Protein AF-A0A958APC3-F1 (afdb_monomer_lite)

pLDDT: mean 90.59, std 6.08, range [56.56, 97.0]

Foldseek 3Di:
DVVVVVVVVVVVVVVVVVVVVVVVVVVVLVVCCVVPVLVSLVVLVVVLVVLVCQLVVLVVLLVVLVVDPDPVSVVCNVVSVVSVVCLVVSVVSCVVNLVCCVSHPVCQDPVNLVPDDPVVSVCPDSVNVVVVVVVVSVD

Structure (mmCIF, N/CA/C/O backbone):
data_AF-A0A958APC3-F1
#
_entry.id   AF-A0A958APC3-F1
#
loop_
_atom_site.group_PDB
_atom_site.id
_atom_site.type_symbol
_atom_site.label_atom_id
_atom_site.label_alt_id
_atom_site.label_comp_id
_atom_site.label_asym_id
_atom_site.label_entity_id
_atom_site.label_seq_id
_atom_site.pdbx_PDB_ins_code
_atom_site.Cartn_x
_atom_site.Cartn_y
_atom_site.Cartn_z
_atom_site.occupancy
_atom_site.B_iso_or_equiv
_atom_site.auth_seq_id
_atom_site.auth_comp_id
_atom_site.auth_asym_id
_atom_site.auth_atom_id
_atom_site.pdbx_PDB_model_num
ATOM 1 N N . MET A 1 1 ? -33.652 -1.898 16.432 1.00 56.56 1 MET A N 1
ATOM 2 C CA . MET A 1 1 ? -33.350 -2.424 15.079 1.00 56.56 1 MET A CA 1
ATOM 3 C C . MET A 1 1 ? -33.295 -1.326 14.011 1.00 56.56 1 MET A C 1
ATOM 5 O O . MET A 1 1 ? -32.320 -1.305 13.279 1.00 56.56 1 MET A O 1
ATOM 9 N N . HIS A 1 2 ? -34.204 -0.342 14.004 1.00 61.84 2 HIS A N 1
ATOM 10 C CA . HIS A 1 2 ? -34.238 0.770 13.025 1.00 61.84 2 HIS A CA 1
ATOM 11 C C . HIS A 1 2 ? -32.947 1.622 12.884 1.00 61.84 2 HIS A C 1
ATOM 13 O O . HIS A 1 2 ? -32.686 2.195 11.830 1.00 61.84 2 HIS A O 1
ATOM 19 N N . GLN A 1 3 ? -32.128 1.716 13.942 1.00 63.88 3 GLN A N 1
ATOM 20 C CA . GLN A 1 3 ? -30.872 2.489 13.961 1.00 63.88 3 GLN A CA 1
ATOM 21 C C . GLN A 1 3 ? -29.732 1.844 13.141 1.00 63.88 3 GLN A C 1
ATOM 23 O O . GLN A 1 3 ? -28.777 2.514 12.773 1.00 63.88 3 GLN A O 1
ATOM 28 N N . VAL A 1 4 ? -29.792 0.540 12.860 1.00 72.38 4 VAL A N 1
ATOM 29 C CA . VAL A 1 4 ? -28.712 -0.161 12.134 1.00 72.38 4 VAL A CA 1
ATOM 30 C C . VAL A 1 4 ? -28.921 -0.080 10.617 1.00 72.38 4 VAL A C 1
ATOM 32 O O . VAL A 1 4 ? -27.956 -0.003 9.856 1.00 72.38 4 VAL A O 1
ATOM 35 N N . GLU A 1 5 ? -30.178 -0.021 10.171 1.00 74.38 5 GLU A N 1
ATOM 36 C CA . GLU A 1 5 ? -30.534 0.029 8.749 1.00 74.38 5 GLU A CA 1
ATOM 37 C C . GLU A 1 5 ? -30.029 1.297 8.058 1.00 74.38 5 GLU A C 1
ATOM 39 O O . GLU A 1 5 ? -29.436 1.206 6.982 1.00 74.38 5 GLU A O 1
ATOM 44 N N . TRP A 1 6 ? -30.175 2.472 8.682 1.00 76.19 6 TRP A N 1
ATOM 45 C CA . TRP A 1 6 ? -29.741 3.725 8.057 1.00 76.19 6 TRP A CA 1
ATOM 46 C C . TRP A 1 6 ? -28.216 3.796 7.884 1.00 76.19 6 TRP A C 1
ATOM 48 O O . TRP A 1 6 ? -27.746 4.275 6.851 1.00 76.19 6 TRP A O 1
ATOM 58 N N . ILE A 1 7 ? -27.447 3.246 8.835 1.00 83.44 7 ILE A N 1
ATOM 59 C CA . ILE A 1 7 ? -25.981 3.158 8.746 1.00 83.44 7 ILE A CA 1
ATOM 60 C C . ILE A 1 7 ? -25.585 2.239 7.587 1.00 83.44 7 ILE A C 1
ATOM 62 O O . ILE A 1 7 ? -24.754 2.609 6.761 1.00 83.44 7 ILE A O 1
ATOM 66 N N . SER A 1 8 ? -26.207 1.061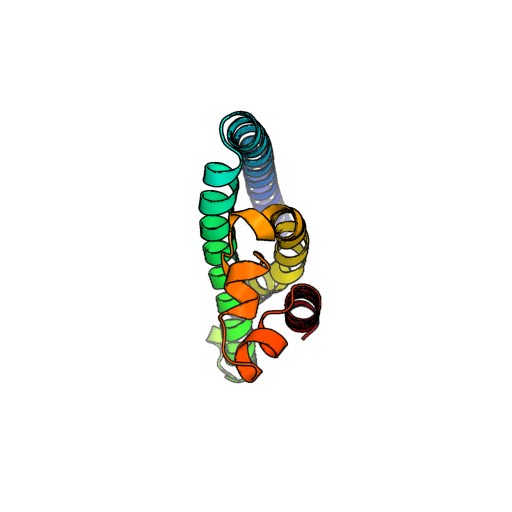 7.479 1.00 84.94 8 SER A N 1
ATOM 67 C CA . SER A 1 8 ? -25.908 0.114 6.396 1.00 84.94 8 SER A CA 1
ATOM 68 C C . SER A 1 8 ? -26.218 0.693 5.009 1.00 84.94 8 SER A C 1
ATOM 70 O O . SER A 1 8 ? -25.417 0.554 4.086 1.00 84.94 8 SER A O 1
ATOM 72 N N . ALA A 1 9 ? -27.322 1.433 4.874 1.00 86.44 9 ALA A N 1
ATOM 73 C CA . ALA A 1 9 ? -27.689 2.094 3.627 1.00 86.44 9 ALA A CA 1
ATOM 74 C C . ALA A 1 9 ? -26.686 3.192 3.233 1.00 86.44 9 ALA A C 1
ATOM 76 O O . ALA A 1 9 ? -26.342 3.320 2.057 1.00 86.44 9 ALA A O 1
ATOM 77 N N . GLN A 1 10 ? -26.188 3.971 4.199 1.00 88.69 10 GLN A N 1
ATOM 78 C CA . GLN A 1 10 ? -25.147 4.974 3.955 1.00 88.69 10 GLN A CA 1
ATOM 79 C C . GLN A 1 10 ? -23.816 4.328 3.556 1.00 88.69 10 GLN A C 1
ATOM 81 O O . GLN A 1 10 ? -23.211 4.750 2.570 1.00 88.69 10 GLN A O 1
ATOM 86 N N . LEU A 1 11 ? -23.389 3.278 4.263 1.00 88.25 11 LEU A N 1
ATOM 87 C CA . LEU A 1 11 ? -22.164 2.542 3.939 1.00 88.25 11 LEU A CA 1
ATOM 88 C C . LEU A 1 11 ? -22.230 1.928 2.537 1.00 88.25 11 LEU A C 1
ATOM 90 O O . LEU A 1 11 ? -21.278 2.071 1.777 1.00 88.25 11 LEU A O 1
ATOM 94 N N . ASN A 1 12 ? -23.370 1.350 2.151 1.00 91.69 12 ASN A N 1
ATOM 95 C CA . ASN A 1 12 ? -23.566 0.810 0.804 1.00 91.69 12 ASN A CA 1
ATOM 96 C C . ASN A 1 12 ? -23.440 1.889 -0.280 1.00 91.69 12 ASN A C 1
ATOM 98 O O . ASN A 1 12 ? -22.853 1.643 -1.331 1.00 91.69 12 ASN A O 1
ATOM 102 N N . ARG A 1 13 ? -23.945 3.104 -0.031 1.00 91.44 13 ARG A N 1
ATOM 103 C CA . ARG A 1 13 ? -23.788 4.233 -0.966 1.00 91.44 13 ARG A CA 1
ATOM 104 C C . ARG A 1 13 ? -22.330 4.661 -1.102 1.00 91.44 13 ARG A C 1
ATOM 106 O O . ARG A 1 13 ? -21.871 4.874 -2.220 1.00 91.44 13 ARG A O 1
ATOM 113 N N . ILE A 1 14 ? -21.605 4.756 0.013 1.00 92.12 14 ILE A N 1
ATOM 114 C CA . ILE A 1 14 ? -20.174 5.091 0.009 1.00 92.12 14 ILE A CA 1
ATOM 115 C C . ILE A 1 14 ? -19.379 3.997 -0.712 1.00 92.12 14 ILE A C 1
ATOM 117 O O . ILE A 1 14 ? -18.533 4.311 -1.545 1.00 92.12 14 ILE A O 1
ATOM 121 N N . GLN A 1 15 ? -19.688 2.724 -0.455 1.00 91.56 15 GLN A N 1
ATOM 122 C CA . GLN A 1 15 ? -19.061 1.585 -1.121 1.00 91.56 15 GLN A CA 1
ATOM 123 C C . GLN A 1 15 ? -19.309 1.608 -2.632 1.00 91.56 15 GLN A C 1
ATOM 125 O O . GLN A 1 15 ? -18.367 1.439 -3.400 1.00 91.56 15 GLN A O 1
ATOM 130 N N . LEU A 1 16 ? -20.544 1.856 -3.075 1.00 91.88 16 LEU A N 1
ATOM 131 C CA . LEU A 1 16 ? -20.864 1.992 -4.499 1.00 91.88 16 LEU A CA 1
ATOM 132 C C . LEU A 1 16 ? -20.104 3.158 -5.137 1.00 91.88 16 LEU A C 1
ATOM 134 O O . LEU A 1 16 ? -19.513 2.987 -6.199 1.00 91.88 16 LEU A O 1
ATOM 138 N N . GLY A 1 17 ? -20.058 4.316 -4.473 1.00 93.19 17 GLY A N 1
ATOM 139 C CA . GLY A 1 17 ? -19.261 5.454 -4.931 1.00 93.19 17 GLY A CA 1
ATOM 140 C C . GLY A 1 17 ? -17.776 5.105 -5.061 1.00 93.19 17 GLY A C 1
ATOM 141 O O . GLY A 1 17 ? -17.166 5.390 -6.088 1.00 93.19 17 GLY A O 1
ATOM 142 N N . ALA A 1 18 ? -17.210 4.417 -4.068 1.00 90.38 18 ALA A N 1
ATOM 143 C CA . ALA A 1 18 ? -15.826 3.954 -4.096 1.00 90.38 18 ALA A CA 1
ATOM 144 C C . ALA A 1 18 ? -15.568 2.947 -5.230 1.00 90.38 18 ALA A C 1
ATOM 146 O O . ALA A 1 18 ? -14.536 3.035 -5.890 1.00 90.38 18 ALA A O 1
ATOM 147 N N . LEU A 1 19 ? -16.507 2.035 -5.505 1.00 92.00 19 LEU A N 1
ATOM 148 C CA . LEU A 1 19 ? -16.414 1.094 -6.628 1.00 92.00 19 LEU A CA 1
ATOM 149 C C . LEU A 1 19 ? -16.455 1.809 -7.982 1.00 92.00 19 LEU A C 1
ATOM 151 O O . LEU A 1 19 ? -15.698 1.446 -8.879 1.00 92.00 19 LEU A O 1
ATOM 155 N N . VAL A 1 20 ? -17.287 2.843 -8.129 1.00 93.81 20 VAL A N 1
ATOM 156 C CA . VAL A 1 20 ? -17.316 3.671 -9.344 1.00 93.81 20 VAL A CA 1
ATOM 157 C C . VAL A 1 20 ? -15.985 4.398 -9.525 1.00 93.81 20 VAL A C 1
ATOM 159 O O . VAL A 1 20 ? -15.410 4.350 -10.609 1.00 93.81 20 VAL A O 1
ATOM 162 N N . VAL A 1 21 ? -15.452 5.014 -8.466 1.00 93.12 21 VAL A N 1
ATOM 163 C CA . VAL A 1 21 ? -14.135 5.672 -8.509 1.00 93.12 21 VAL A CA 1
ATOM 164 C C . VAL A 1 21 ? -13.031 4.666 -8.842 1.00 93.12 21 VAL A C 1
ATOM 166 O O . VAL A 1 21 ? -12.164 4.972 -9.657 1.00 93.12 21 VAL A O 1
ATOM 169 N N . ALA A 1 22 ? -13.081 3.455 -8.284 1.00 89.81 22 ALA A N 1
ATOM 170 C CA . ALA A 1 22 ? -12.139 2.387 -8.606 1.00 89.81 22 ALA A CA 1
ATOM 171 C C . ALA A 1 22 ? -12.238 1.968 -10.081 1.00 89.81 22 ALA A C 1
ATOM 173 O O . ALA A 1 22 ? -11.213 1.849 -10.746 1.00 89.81 22 ALA A O 1
ATOM 174 N N . ALA A 1 23 ? -13.450 1.807 -10.620 1.00 92.50 23 ALA A N 1
ATOM 175 C CA . ALA A 1 23 ? -13.664 1.476 -12.028 1.00 92.50 23 ALA A CA 1
ATOM 176 C C . ALA A 1 23 ? -13.120 2.570 -12.958 1.00 92.50 23 ALA A C 1
ATOM 178 O O . ALA A 1 23 ? -12.390 2.271 -13.903 1.00 92.50 23 ALA A O 1
ATOM 179 N N . VAL A 1 24 ? -13.402 3.841 -12.657 1.00 94.38 24 VAL A N 1
ATOM 180 C CA . VAL A 1 24 ? -12.841 4.984 -13.393 1.00 94.38 24 VAL A CA 1
ATOM 181 C C . VAL A 1 24 ? -11.315 4.995 -13.291 1.00 94.38 24 VAL A C 1
ATOM 183 O O . VAL A 1 24 ? -10.638 5.172 -14.301 1.00 94.38 24 VAL A O 1
ATOM 186 N N . GLY A 1 25 ? -10.762 4.741 -12.104 1.00 90.06 25 GLY A N 1
ATOM 187 C CA . GLY A 1 25 ? -9.320 4.633 -11.883 1.00 90.06 25 GLY A CA 1
ATOM 188 C C . GLY A 1 25 ? -8.668 3.524 -12.711 1.00 90.06 25 GLY A C 1
ATOM 189 O O . GLY A 1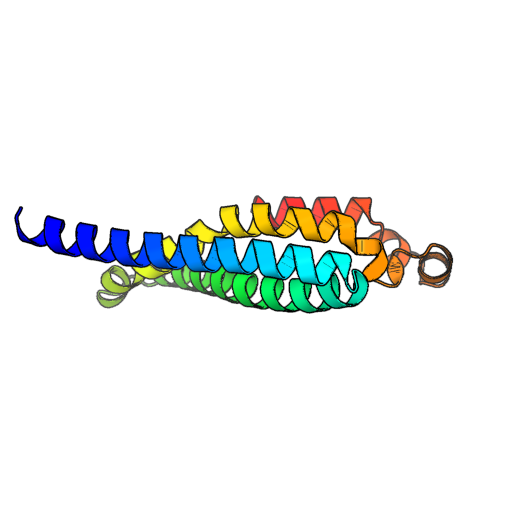 25 ? -7.610 3.751 -13.291 1.00 90.06 25 GLY A O 1
ATOM 190 N N . ILE A 1 26 ? -9.312 2.358 -12.836 1.00 91.38 26 ILE A N 1
ATOM 191 C CA . ILE A 1 26 ? -8.843 1.257 -13.692 1.00 91.38 26 ILE A CA 1
ATOM 192 C C . ILE A 1 26 ? -8.846 1.685 -15.161 1.00 91.38 26 ILE A C 1
ATOM 194 O O . ILE A 1 26 ? -7.846 1.490 -15.846 1.00 91.38 26 ILE A O 1
ATOM 198 N N . VAL A 1 27 ? -9.929 2.305 -15.643 1.00 93.19 27 VAL A N 1
ATOM 199 C CA . VAL A 1 27 ? -10.023 2.777 -17.035 1.00 93.19 27 VAL A CA 1
ATOM 200 C C . VAL A 1 27 ? -8.936 3.810 -17.334 1.00 93.19 27 VAL A C 1
ATOM 202 O O . VAL A 1 27 ? -8.206 3.663 -18.313 1.00 93.19 27 VAL A O 1
ATOM 205 N N . LEU A 1 28 ? -8.772 4.815 -16.471 1.00 91.56 28 LEU A N 1
ATOM 206 C CA . LEU A 1 28 ? -7.718 5.823 -16.613 1.00 91.56 28 LEU A CA 1
ATOM 207 C C . LEU A 1 28 ? -6.318 5.205 -16.522 1.00 91.56 28 LEU A C 1
ATOM 209 O O . LEU A 1 28 ? -5.422 5.615 -17.256 1.00 91.56 28 LEU A O 1
ATOM 213 N N . GLY A 1 29 ? -6.136 4.197 -15.668 1.00 88.94 29 GLY A N 1
ATOM 214 C CA . GLY A 1 2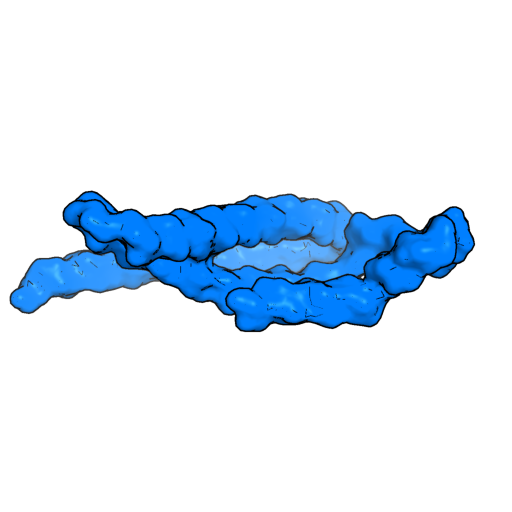9 ? -4.894 3.438 -15.562 1.00 88.94 29 GLY A CA 1
ATOM 215 C C . GLY A 1 29 ? -4.551 2.698 -16.853 1.00 88.94 29 GLY A C 1
ATOM 216 O O . GLY A 1 29 ? -3.425 2.805 -17.329 1.00 88.94 29 GLY A O 1
ATOM 217 N N . ILE A 1 30 ? -5.524 2.018 -17.467 1.00 90.88 30 ILE A N 1
ATOM 218 C CA . ILE A 1 30 ? -5.349 1.333 -18.758 1.00 90.88 30 ILE A CA 1
ATOM 219 C C . ILE A 1 30 ? -4.990 2.343 -19.852 1.00 90.88 30 ILE A C 1
ATOM 221 O O . ILE A 1 30 ? -4.041 2.120 -20.599 1.00 90.88 30 ILE A O 1
ATOM 225 N N . VAL A 1 31 ? -5.696 3.477 -19.920 1.00 92.31 31 VAL A N 1
ATOM 226 C CA . VAL A 1 31 ? -5.380 4.550 -20.876 1.00 92.31 31 VAL A CA 1
ATOM 227 C C . VAL A 1 31 ? -3.952 5.061 -20.661 1.00 92.31 31 VAL A C 1
ATOM 229 O O . VAL A 1 31 ? -3.188 5.162 -21.617 1.00 92.31 31 VAL A O 1
ATOM 232 N N . GLY A 1 32 ? -3.558 5.319 -19.412 1.00 88.38 32 GLY A N 1
ATOM 233 C CA . GLY A 1 32 ? -2.200 5.740 -19.067 1.00 88.38 32 GLY A CA 1
ATOM 234 C C . GLY A 1 32 ? -1.137 4.716 -19.473 1.00 88.38 32 GLY A C 1
ATOM 235 O O . GLY A 1 32 ? -0.117 5.097 -20.043 1.00 88.38 32 GLY A O 1
ATOM 236 N N . ALA A 1 33 ? -1.395 3.427 -19.247 1.00 88.81 33 ALA A N 1
ATOM 237 C CA . ALA A 1 33 ? -0.491 2.340 -19.614 1.00 88.81 33 ALA A CA 1
ATOM 238 C C . ALA A 1 33 ? -0.295 2.222 -21.136 1.00 88.81 33 ALA A C 1
ATOM 240 O O . ALA A 1 33 ? 0.823 1.974 -21.584 1.00 88.81 33 ALA A O 1
ATOM 241 N N . VAL A 1 34 ? -1.354 2.439 -21.926 1.00 91.81 34 VAL A N 1
ATOM 242 C CA . VAL A 1 34 ? -1.293 2.425 -23.400 1.00 91.81 34 VAL A CA 1
ATOM 243 C C . VAL A 1 34 ? -0.550 3.647 -23.948 1.00 91.81 34 VAL A C 1
ATOM 245 O O . VAL A 1 34 ? 0.171 3.526 -24.934 1.00 91.81 34 VAL A O 1
ATOM 248 N N . LEU A 1 35 ? -0.700 4.817 -23.319 1.00 93.31 35 LEU A N 1
ATOM 249 C CA . LEU A 1 35 ? -0.029 6.047 -23.752 1.00 93.31 35 LEU A CA 1
ATOM 250 C C . LEU A 1 35 ? 1.463 6.052 -23.400 1.00 93.31 35 LEU A C 1
ATOM 252 O O . LEU A 1 35 ? 2.297 6.388 -24.239 1.00 93.31 35 LEU A O 1
ATOM 256 N N . ASN A 1 36 ? 1.804 5.722 -22.153 1.00 92.06 36 ASN A N 1
ATOM 257 C CA . ASN A 1 36 ? 3.184 5.638 -21.694 1.00 92.06 36 ASN A CA 1
ATOM 258 C C . ASN A 1 36 ? 3.288 4.726 -20.465 1.00 92.06 36 ASN A C 1
ATOM 260 O O . ASN A 1 36 ? 3.002 5.122 -19.330 1.00 92.06 36 ASN A O 1
ATOM 264 N N . ILE A 1 37 ? 3.753 3.502 -20.704 1.00 91.31 37 ILE A N 1
ATOM 265 C CA . ILE A 1 37 ? 3.839 2.461 -19.680 1.00 91.31 37 ILE A CA 1
ATOM 266 C C . ILE A 1 37 ? 4.778 2.831 -18.520 1.00 91.31 37 ILE A C 1
ATOM 268 O O . ILE A 1 37 ? 4.496 2.519 -17.364 1.00 91.31 37 ILE A O 1
ATOM 272 N N . GLU A 1 38 ? 5.868 3.548 -18.796 1.00 90.19 38 GLU A N 1
ATOM 273 C CA . GLU A 1 38 ? 6.849 3.936 -17.781 1.00 90.19 38 GLU A CA 1
ATOM 274 C C . GLU A 1 38 ? 6.293 5.020 -16.847 1.00 90.19 38 GLU A C 1
ATOM 276 O O . GLU A 1 38 ? 6.385 4.906 -15.621 1.00 90.19 38 GLU A O 1
ATOM 281 N N . HIS A 1 39 ? 5.643 6.043 -17.408 1.00 90.75 39 HIS A N 1
ATOM 282 C CA . HIS A 1 39 ? 4.946 7.063 -16.624 1.00 90.75 39 HIS A CA 1
ATOM 283 C C . HIS A 1 39 ? 3.805 6.469 -15.797 1.00 90.75 39 HIS A C 1
ATOM 285 O O . HIS A 1 39 ? 3.634 6.861 -14.638 1.00 90.75 39 HIS A O 1
ATOM 291 N N . PHE A 1 40 ? 3.065 5.507 -16.356 1.00 93.81 40 PHE A N 1
ATOM 292 C CA . PHE A 1 40 ? 2.023 4.785 -15.632 1.00 93.81 40 PHE A CA 1
ATOM 293 C C . PHE A 1 40 ? 2.588 4.094 -14.388 1.00 93.81 40 PHE A C 1
ATOM 295 O O . PHE A 1 40 ? 2.107 4.361 -13.288 1.00 93.81 40 PHE A O 1
ATOM 302 N N . PHE A 1 41 ? 3.632 3.269 -14.524 1.00 94.25 41 PHE A N 1
ATOM 303 C CA . PHE A 1 41 ? 4.187 2.541 -13.380 1.00 94.25 41 PHE A CA 1
ATOM 304 C C . PHE A 1 41 ? 4.761 3.473 -12.310 1.00 94.25 41 PHE A C 1
ATOM 306 O O . PHE A 1 41 ? 4.530 3.243 -11.122 1.00 94.25 41 PHE A O 1
ATOM 313 N N . ARG A 1 42 ? 5.449 4.554 -12.702 1.00 93.44 42 ARG A N 1
ATOM 314 C CA . ARG A 1 42 ? 5.975 5.553 -11.753 1.00 93.44 42 ARG A CA 1
ATOM 315 C C . ARG A 1 42 ? 4.855 6.205 -10.935 1.00 93.44 42 ARG A C 1
ATOM 317 O O . ARG A 1 42 ? 4.964 6.290 -9.714 1.00 93.44 42 ARG A O 1
ATOM 324 N N . GLY A 1 43 ? 3.767 6.625 -11.585 1.00 93.31 43 GLY A N 1
ATOM 325 C CA . GLY A 1 43 ? 2.596 7.182 -10.899 1.00 93.31 43 GLY A CA 1
ATOM 326 C C . GLY A 1 43 ? 1.861 6.144 -10.045 1.00 93.31 43 GLY A C 1
ATOM 327 O O . GLY A 1 43 ? 1.467 6.433 -8.913 1.00 93.31 43 GLY A O 1
ATOM 328 N N . TYR A 1 44 ? 1.738 4.917 -10.554 1.00 94.38 44 TYR A N 1
ATOM 329 C CA . TYR A 1 44 ? 1.115 3.798 -9.852 1.00 94.38 44 TYR A CA 1
ATOM 330 C C . TYR A 1 44 ? 1.852 3.458 -8.555 1.00 94.38 44 TYR A C 1
ATOM 332 O O . TYR A 1 44 ? 1.212 3.295 -7.520 1.00 94.38 44 TYR A O 1
ATOM 340 N N . LEU A 1 45 ? 3.189 3.418 -8.581 1.00 94.88 45 LEU A N 1
ATOM 341 C CA . LEU A 1 45 ? 4.006 3.162 -7.395 1.00 94.88 45 LEU A CA 1
ATOM 342 C C . LEU A 1 45 ? 3.765 4.216 -6.304 1.00 94.88 45 LEU A C 1
ATOM 344 O O . LEU A 1 45 ? 3.633 3.858 -5.137 1.00 94.88 45 LEU A O 1
ATOM 348 N N . ILE A 1 46 ? 3.661 5.498 -6.668 1.00 95.75 46 ILE A N 1
ATOM 349 C CA . ILE A 1 46 ? 3.370 6.575 -5.706 1.00 95.75 46 ILE A CA 1
ATOM 350 C C . ILE A 1 46 ? 1.993 6.362 -5.064 1.00 95.75 46 ILE A C 1
ATOM 352 O O . ILE A 1 46 ? 1.870 6.410 -3.839 1.00 95.75 46 ILE A O 1
ATOM 356 N N . GLY A 1 47 ? 0.969 6.087 -5.877 1.00 95.19 47 GLY A N 1
ATOM 357 C CA . GLY A 1 47 ? -0.379 5.802 -5.381 1.00 95.19 47 GLY A CA 1
ATOM 358 C C . GLY A 1 47 ? -0.417 4.570 -4.475 1.00 95.19 47 GLY A C 1
ATOM 359 O O . GLY A 1 47 ? -1.009 4.611 -3.397 1.00 95.19 47 GLY A O 1
ATOM 360 N N . PHE A 1 48 ? 0.267 3.498 -4.875 1.00 95.75 48 PHE A N 1
ATOM 361 C CA . PHE A 1 48 ? 0.403 2.280 -4.085 1.00 95.75 48 PHE A CA 1
ATOM 362 C C . PHE A 1 48 ? 1.063 2.558 -2.729 1.00 95.75 48 PHE A C 1
ATOM 364 O O . PHE A 1 48 ? 0.505 2.191 -1.699 1.00 95.75 48 PHE A O 1
ATOM 371 N N . LEU A 1 49 ? 2.204 3.255 -2.701 1.00 96.44 49 LEU A N 1
ATOM 372 C CA . LEU A 1 49 ? 2.912 3.579 -1.458 1.00 96.44 49 LEU A CA 1
ATOM 373 C C . LEU A 1 49 ? 2.071 4.452 -0.521 1.00 96.44 49 LEU A C 1
ATOM 375 O O . LEU A 1 49 ? 2.081 4.226 0.689 1.00 96.44 49 LEU A O 1
ATOM 379 N N . TYR A 1 50 ? 1.315 5.407 -1.067 1.00 97.00 50 TYR A N 1
ATOM 380 C CA . TYR A 1 50 ? 0.399 6.236 -0.286 1.00 97.00 50 TYR A CA 1
ATOM 381 C C . TYR A 1 50 ? -0.651 5.381 0.438 1.00 97.00 50 TYR A C 1
ATOM 383 O O . TYR A 1 50 ? -0.770 5.440 1.664 1.00 97.00 50 TYR A O 1
ATOM 391 N N . TRP A 1 51 ? -1.375 4.535 -0.297 1.00 96.06 51 TRP A N 1
ATOM 392 C CA . TRP A 1 51 ? -2.434 3.706 0.285 1.00 96.06 51 TRP A CA 1
ATOM 393 C C . TRP A 1 51 ? -1.901 2.564 1.157 1.00 96.06 51 TRP A C 1
ATOM 395 O O . TRP A 1 51 ? -2.529 2.209 2.160 1.00 96.06 51 TRP A O 1
ATOM 405 N N . MET A 1 52 ? -0.721 2.031 0.836 1.00 96.25 52 MET A N 1
ATOM 406 C CA . MET A 1 52 ? -0.016 1.076 1.689 1.00 96.25 52 MET A CA 1
ATOM 407 C C . MET A 1 52 ? 0.368 1.722 3.025 1.00 96.25 52 MET A C 1
ATOM 409 O O . MET A 1 52 ? 0.145 1.126 4.077 1.00 96.25 52 MET A O 1
ATOM 413 N N . GLY A 1 53 ? 0.869 2.961 3.008 1.00 96.44 53 GLY A N 1
ATOM 414 C CA . GLY A 1 53 ? 1.186 3.724 4.216 1.00 96.44 53 GLY A CA 1
ATOM 415 C C . GLY A 1 53 ? -0.035 3.950 5.110 1.00 96.44 53 GLY A C 1
ATOM 416 O O . GLY A 1 53 ? 0.047 3.741 6.318 1.00 96.44 53 GLY A O 1
ATOM 417 N N . VAL A 1 54 ? -1.188 4.294 4.524 1.00 96.50 54 VAL A N 1
ATOM 418 C CA . VAL A 1 54 ? -2.460 4.412 5.264 1.00 96.50 54 VAL A CA 1
ATOM 419 C C . VAL A 1 54 ? -2.857 3.071 5.887 1.00 96.50 54 VAL A C 1
ATOM 421 O O . VAL A 1 54 ? -3.173 3.014 7.074 1.00 96.50 54 VAL A O 1
ATOM 424 N N . THR A 1 55 ? -2.791 1.987 5.112 1.00 96.12 55 THR A N 1
ATOM 425 C CA . THR A 1 55 ? -3.149 0.633 5.563 1.00 96.12 55 THR A CA 1
ATOM 426 C C . THR A 1 55 ? -2.274 0.180 6.738 1.00 96.12 55 THR A C 1
ATOM 428 O O . THR A 1 55 ? -2.790 -0.233 7.779 1.00 96.12 55 THR A O 1
ATOM 431 N N . LEU A 1 56 ? -0.950 0.311 6.607 1.00 96.25 56 LEU A N 1
ATOM 432 C CA . LEU A 1 56 ? 0.007 -0.028 7.663 1.00 96.25 56 LEU A CA 1
ATOM 433 C C . LEU A 1 56 ? -0.123 0.896 8.878 1.00 96.25 56 LEU A C 1
ATOM 435 O O . LEU A 1 56 ? -0.013 0.432 10.011 1.00 96.25 56 LEU A O 1
ATOM 439 N N . GLY A 1 57 ? -0.415 2.181 8.665 1.00 95.94 57 GLY A N 1
ATOM 440 C CA . GLY A 1 57 ? -0.707 3.129 9.738 1.00 95.94 57 GLY A CA 1
ATOM 441 C C . GLY A 1 57 ? -1.931 2.708 10.552 1.00 95.94 57 GLY A C 1
ATOM 442 O O . GLY A 1 57 ? -1.874 2.682 11.781 1.00 95.94 57 GLY A O 1
ATOM 443 N N . CYS A 1 58 ? -3.017 2.301 9.887 1.00 96.12 58 CYS A N 1
ATOM 444 C CA . CYS A 1 58 ? -4.193 1.746 10.557 1.00 96.12 58 CYS A CA 1
ATOM 445 C C . CYS A 1 58 ? -3.874 0.450 11.308 1.00 96.12 58 CYS A C 1
ATOM 447 O O . CYS A 1 58 ? -4.335 0.292 12.435 1.00 96.12 58 CYS A O 1
ATOM 449 N N . LEU A 1 59 ? -3.076 -0.451 10.729 1.00 95.12 59 LEU A N 1
ATOM 450 C CA . LEU A 1 59 ? -2.658 -1.689 11.390 1.00 95.12 59 LEU A CA 1
ATOM 451 C C . LEU A 1 59 ? -1.826 -1.413 12.653 1.00 95.12 59 LEU A C 1
ATOM 453 O O . LEU A 1 59 ? -2.141 -1.940 13.718 1.00 95.12 59 LEU A O 1
ATOM 457 N N . GLY A 1 60 ? -0.817 -0.544 12.566 1.00 94.50 60 GLY A N 1
ATOM 458 C CA . GLY A 1 60 ? 0.020 -0.172 13.708 1.00 94.50 60 GLY A CA 1
ATOM 459 C C . GLY A 1 60 ? -0.781 0.513 14.816 1.00 94.50 60 GLY A C 1
ATOM 460 O O . GLY A 1 60 ? -0.671 0.141 15.985 1.00 94.50 60 GLY A O 1
ATOM 461 N N . LEU A 1 61 ? -1.656 1.458 14.454 1.00 94.31 61 LEU A N 1
ATOM 462 C CA . LEU A 1 61 ? -2.560 2.091 15.416 1.00 94.31 61 LEU A CA 1
ATOM 463 C C . LEU A 1 61 ? -3.524 1.077 16.027 1.00 94.31 61 LEU A C 1
ATOM 465 O O . LEU A 1 61 ? -3.732 1.107 17.235 1.00 94.31 61 LEU A O 1
ATOM 469 N N . PHE A 1 62 ? -4.066 0.144 15.242 1.00 94.50 62 PHE A N 1
ATOM 470 C CA . PHE A 1 62 ? -4.908 -0.925 15.767 1.00 94.50 62 PHE A CA 1
ATOM 471 C C . PHE A 1 62 ? -4.159 -1.755 16.817 1.00 94.50 62 PHE A C 1
ATOM 473 O O . PHE A 1 62 ? -4.690 -1.958 17.907 1.00 94.50 62 PHE A O 1
ATOM 480 N N . MET A 1 63 ? -2.915 -2.168 16.558 1.00 93.19 63 MET A N 1
ATOM 481 C CA . MET A 1 63 ? -2.102 -2.908 17.536 1.00 93.19 63 MET A CA 1
ATOM 482 C C . MET A 1 63 ? -1.886 -2.114 18.834 1.00 93.19 63 MET A C 1
ATOM 484 O O . MET A 1 63 ? -2.120 -2.640 19.922 1.00 93.19 63 MET A O 1
ATOM 488 N N . VAL A 1 64 ? -1.526 -0.830 18.734 1.00 93.75 64 VAL A N 1
ATOM 489 C CA . VAL A 1 64 ? -1.356 0.057 19.902 1.00 93.75 64 VAL A CA 1
ATOM 490 C C . VAL A 1 64 ? -2.660 0.194 20.690 1.00 93.75 64 VAL A C 1
ATOM 492 O O . VAL A 1 64 ? -2.658 0.112 21.917 1.00 93.75 64 VAL A O 1
ATOM 495 N N . MET A 1 65 ? -3.788 0.349 20.000 1.00 91.88 65 MET A N 1
ATOM 496 C CA . MET A 1 65 ? -5.103 0.463 20.629 1.00 91.88 65 MET A CA 1
ATOM 497 C C . MET A 1 65 ? -5.529 -0.821 21.350 1.00 91.88 65 MET A C 1
ATOM 499 O O . MET A 1 65 ? -6.263 -0.740 22.331 1.00 91.88 65 MET A O 1
ATOM 503 N N . ASN A 1 66 ? -5.077 -1.999 20.915 1.00 89.00 66 ASN A N 1
ATOM 504 C CA . ASN A 1 66 ? -5.319 -3.248 21.649 1.00 89.00 66 ASN A CA 1
ATOM 505 C C . ASN A 1 66 ? -4.426 -3.378 22.892 1.00 89.00 66 ASN A C 1
ATOM 507 O O . ASN A 1 66 ? -4.804 -4.054 23.845 1.00 89.00 66 ASN A O 1
ATOM 511 N N . LEU A 1 67 ? -3.261 -2.727 22.897 1.00 92.81 67 LEU A N 1
ATOM 512 C CA . LEU A 1 67 ? -2.350 -2.729 24.039 1.00 92.81 67 LEU A CA 1
ATOM 513 C C . LEU A 1 67 ? -2.788 -1.741 25.131 1.00 92.81 67 LEU A C 1
ATOM 515 O O . LEU A 1 67 ? -2.667 -2.024 26.322 1.00 92.81 67 LEU A O 1
ATOM 519 N N . ILE A 1 68 ? -3.300 -0.575 24.732 1.00 89.12 68 ILE A N 1
ATOM 520 C CA . ILE A 1 68 ? -3.759 0.465 25.655 1.00 89.12 68 ILE A CA 1
ATOM 521 C C . ILE A 1 68 ? -5.186 0.145 26.106 1.00 89.12 68 ILE A C 1
ATOM 523 O O . ILE A 1 68 ? -6.143 0.285 25.343 1.00 89.12 68 ILE A O 1
ATOM 527 N N . ASN A 1 69 ? -5.348 -0.208 27.381 1.00 73.81 69 ASN A N 1
ATOM 528 C CA . ASN A 1 69 ? -6.649 -0.528 27.971 1.00 73.81 69 ASN A CA 1
ATOM 529 C C . ASN A 1 69 ? -7.435 0.745 28.364 1.00 73.81 69 ASN A C 1
ATOM 531 O O . ASN A 1 69 ? -7.734 0.987 29.533 1.00 73.81 69 ASN A O 1
ATOM 535 N N . GLY A 1 70 ? -7.694 1.616 27.384 1.00 83.12 70 GLY A N 1
ATOM 536 C CA . GLY A 1 70 ? -8.379 2.900 27.559 1.00 83.12 70 GLY A CA 1
ATOM 537 C C . GLY A 1 70 ? -9.797 2.897 26.986 1.00 83.12 70 GLY A C 1
ATOM 538 O O . GLY A 1 70 ? -10.026 2.400 25.887 1.00 83.12 70 GLY A O 1
ATOM 539 N N . ALA A 1 71 ? -10.752 3.525 27.679 1.00 83.06 71 ALA A N 1
ATOM 540 C CA . ALA A 1 71 ? -12.156 3.571 27.250 1.00 83.06 71 ALA A CA 1
ATOM 541 C C . ALA A 1 71 ? -12.362 4.188 25.848 1.00 83.06 71 ALA A C 1
ATOM 543 O O . ALA A 1 71 ? -13.250 3.767 25.110 1.00 83.06 71 ALA A O 1
ATOM 544 N N . PHE A 1 72 ? -11.515 5.144 25.446 1.00 84.06 72 PHE A N 1
ATOM 545 C CA . PHE A 1 72 ? -11.573 5.758 24.113 1.00 84.06 72 PHE A CA 1
ATOM 546 C C . PHE A 1 72 ? -11.118 4.810 22.991 1.00 84.06 72 PHE A C 1
ATOM 548 O O . PHE A 1 72 ? -11.538 4.972 21.846 1.00 84.06 72 PHE A O 1
ATOM 555 N N . SER A 1 73 ? -10.296 3.807 23.316 1.00 85.88 73 SER A N 1
ATOM 556 C CA . SER A 1 73 ? -9.747 2.844 22.360 1.00 85.88 73 SER A CA 1
ATOM 557 C C . SER A 1 73 ? -10.860 2.043 21.680 1.00 85.88 73 SER A C 1
ATOM 559 O O . SER A 1 73 ? -10.891 1.929 20.454 1.00 85.88 73 SER A O 1
ATOM 561 N N . PHE A 1 74 ? -11.864 1.607 22.446 1.00 85.69 74 PHE A N 1
ATOM 562 C CA . PHE A 1 74 ? -13.003 0.841 21.929 1.00 85.69 74 PHE A CA 1
ATOM 563 C C . PHE A 1 74 ? -13.779 1.561 20.816 1.00 85.69 74 PHE A C 1
ATOM 565 O O . PHE A 1 74 ? -14.283 0.913 19.896 1.00 85.69 74 PHE A O 1
ATOM 572 N N . ALA A 1 75 ? -13.859 2.895 20.861 1.00 86.56 75 ALA A N 1
ATOM 573 C CA . ALA A 1 75 ? -14.583 3.673 19.857 1.00 86.56 75 ALA A CA 1
ATOM 574 C C . ALA A 1 75 ? -13.849 3.711 18.502 1.00 86.56 75 ALA A C 1
ATOM 576 O O . ALA A 1 75 ? -14.480 3.608 17.450 1.00 86.56 75 ALA A O 1
ATOM 577 N N . ILE A 1 76 ? -12.519 3.820 18.520 1.00 88.56 76 ILE A N 1
ATOM 578 C CA . ILE A 1 76 ? -11.674 3.989 17.323 1.00 88.56 76 ILE A CA 1
ATOM 579 C C . ILE A 1 76 ? -11.107 2.669 16.786 1.00 88.56 76 ILE A C 1
ATOM 581 O O . ILE A 1 76 ? -10.789 2.577 15.599 1.00 88.56 76 ILE A O 1
ATOM 585 N N . GLN A 1 77 ? -11.050 1.618 17.611 1.00 90.19 77 GLN A N 1
ATOM 586 C CA . GLN A 1 77 ? -10.572 0.289 17.217 1.00 90.19 77 GLN A CA 1
ATOM 587 C C . GLN A 1 77 ? -11.303 -0.255 15.990 1.00 90.19 77 GLN A C 1
ATOM 589 O O . GLN A 1 77 ? -10.665 -0.825 15.113 1.00 90.19 77 GLN A O 1
ATOM 594 N N . ARG A 1 78 ? -12.625 -0.059 15.886 1.00 90.06 78 ARG A N 1
ATOM 595 C CA . ARG A 1 78 ? -13.411 -0.564 14.744 1.00 90.06 78 ARG A CA 1
ATOM 596 C C . ARG A 1 78 ? -12.999 0.092 13.425 1.00 90.06 78 ARG A C 1
ATOM 598 O O . ARG A 1 78 ? -12.966 -0.586 12.403 1.00 90.06 78 ARG A O 1
ATOM 605 N N . LEU A 1 79 ? -12.661 1.382 13.458 1.00 91.44 79 LEU A N 1
ATOM 606 C CA . LEU A 1 79 ? -12.201 2.123 12.285 1.00 91.44 79 LEU A CA 1
ATOM 607 C C . LEU A 1 79 ? -10.809 1.649 11.854 1.00 91.44 79 LEU A C 1
ATOM 609 O O . LEU A 1 79 ? -10.607 1.310 10.690 1.00 91.44 79 LEU A O 1
ATOM 613 N N . PHE A 1 80 ? -9.866 1.558 12.794 1.00 93.62 80 PHE A N 1
ATOM 614 C CA . PHE A 1 80 ? -8.514 1.089 12.486 1.00 93.62 80 PHE A CA 1
ATOM 615 C C . PHE A 1 80 ? -8.472 -0.390 12.108 1.00 93.62 80 PHE A C 1
ATOM 617 O O . PHE A 1 80 ? -7.719 -0.751 11.213 1.00 93.62 80 PHE A O 1
ATOM 624 N N . ALA A 1 81 ? -9.330 -1.232 12.689 1.00 93.56 81 ALA A N 1
ATOM 625 C CA . ALA A 1 81 ? -9.496 -2.619 12.265 1.00 93.56 81 ALA A CA 1
ATOM 626 C C . ALA A 1 81 ? -10.019 -2.717 10.824 1.00 93.56 81 ALA A C 1
ATOM 628 O O . ALA A 1 81 ? -9.573 -3.578 10.069 1.00 93.56 81 ALA A O 1
ATOM 629 N N . ALA A 1 82 ? -10.952 -1.845 10.424 1.00 93.38 82 ALA A N 1
ATOM 630 C CA . ALA A 1 82 ? -11.442 -1.802 9.048 1.00 93.38 82 ALA A CA 1
ATOM 631 C C . ALA A 1 82 ? -10.332 -1.389 8.068 1.00 93.38 82 ALA A C 1
ATOM 633 O O . ALA A 1 82 ? -10.165 -2.045 7.042 1.00 93.38 82 ALA A O 1
ATOM 634 N N . GLY A 1 83 ? -9.533 -0.373 8.415 1.00 92.69 83 GLY A N 1
ATOM 635 C CA . GLY A 1 83 ? -8.354 0.022 7.636 1.00 92.69 83 GLY A CA 1
ATOM 636 C C . GLY A 1 83 ? -7.272 -1.061 7.600 1.00 92.69 83 GLY A C 1
ATOM 637 O O . GLY A 1 83 ? -6.731 -1.360 6.550 1.00 92.69 83 GLY A O 1
ATOM 638 N N . ALA A 1 84 ? -7.006 -1.746 8.710 1.00 94.38 84 ALA A N 1
ATOM 639 C CA . ALA A 1 84 ? -6.049 -2.851 8.751 1.00 94.38 84 ALA A CA 1
ATOM 640 C C . ALA A 1 84 ? -6.469 -4.028 7.847 1.00 94.38 84 ALA A C 1
ATOM 642 O O . ALA A 1 84 ? -5.626 -4.712 7.274 1.00 94.38 84 ALA A O 1
ATOM 643 N N . ARG A 1 85 ? -7.775 -4.254 7.651 1.00 94.12 85 ARG A N 1
ATOM 644 C CA . ARG A 1 85 ? -8.279 -5.300 6.743 1.00 94.12 85 ARG A CA 1
ATOM 645 C C . ARG A 1 85 ? -8.048 -4.993 5.261 1.00 94.12 85 ARG A C 1
ATOM 647 O O . ARG A 1 85 ? -8.192 -5.903 4.446 1.00 94.12 85 ARG A O 1
ATOM 654 N N . THR A 1 86 ? -7.651 -3.773 4.887 1.00 94.56 86 THR A N 1
ATOM 655 C CA . THR A 1 86 ? -7.315 -3.458 3.489 1.00 94.56 86 THR A CA 1
ATOM 656 C C . THR A 1 86 ? -5.944 -3.983 3.065 1.00 94.56 86 THR A C 1
ATOM 658 O O . THR A 1 86 ? -5.622 -3.884 1.885 1.00 94.56 86 THR A O 1
ATOM 661 N N . VAL A 1 87 ? -5.168 -4.620 3.957 1.00 94.19 87 VAL A N 1
ATOM 662 C CA . VAL A 1 87 ? -3.893 -5.289 3.615 1.00 94.19 87 VAL A CA 1
ATOM 663 C C . VAL A 1 87 ? -4.071 -6.293 2.472 1.00 94.19 87 VAL A C 1
ATOM 665 O O . VAL A 1 87 ? -3.276 -6.304 1.538 1.00 94.19 87 VAL A O 1
ATOM 668 N N . ILE A 1 88 ? -5.157 -7.074 2.482 1.00 92.56 88 ILE A N 1
ATOM 669 C CA . ILE A 1 88 ? -5.444 -8.056 1.421 1.00 92.56 88 ILE A CA 1
ATOM 670 C C . ILE A 1 88 ? -5.716 -7.351 0.084 1.00 92.56 88 ILE A C 1
ATOM 672 O O . ILE A 1 88 ? -5.292 -7.817 -0.970 1.00 92.56 88 ILE A O 1
ATOM 676 N N . VAL A 1 89 ? -6.385 -6.197 0.115 1.00 93.62 89 VAL A N 1
ATOM 677 C CA . VAL A 1 89 ? -6.610 -5.386 -1.090 1.00 93.62 89 VAL A CA 1
ATOM 678 C C . VAL A 1 89 ? -5.282 -4.831 -1.609 1.00 93.62 89 VAL A C 1
ATOM 680 O O . VAL A 1 89 ? -5.035 -4.880 -2.811 1.00 93.62 89 VAL A O 1
ATOM 683 N N . MET A 1 90 ? -4.396 -4.371 -0.720 1.00 95.25 90 MET A N 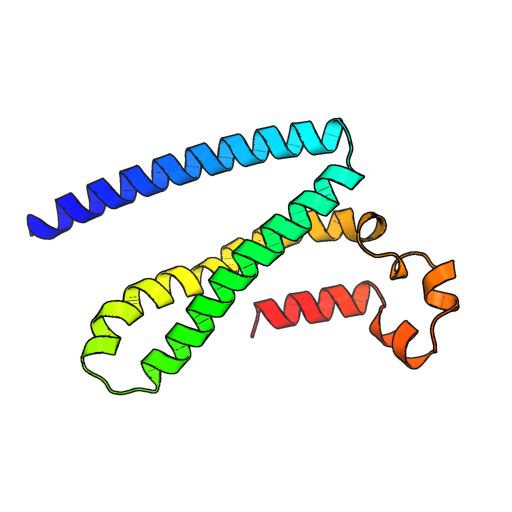1
ATOM 684 C CA . MET A 1 90 ? -3.054 -3.911 -1.099 1.00 95.25 90 MET A CA 1
ATOM 685 C C . MET A 1 90 ? -2.200 -5.037 -1.690 1.00 95.25 90 MET A C 1
ATOM 687 O O . MET A 1 90 ? -1.475 -4.787 -2.647 1.00 95.25 90 MET A O 1
ATOM 691 N N . LEU A 1 91 ? -2.331 -6.277 -1.207 1.00 94.44 91 LEU A N 1
ATOM 692 C CA . LEU A 1 91 ? -1.680 -7.442 -1.814 1.00 94.44 91 LEU A CA 1
ATOM 693 C C . LEU A 1 91 ? -2.132 -7.642 -3.270 1.00 94.44 91 LEU A C 1
ATOM 695 O O . LEU A 1 91 ? -1.303 -7.846 -4.153 1.00 94.44 91 LEU A O 1
ATOM 699 N N . VAL A 1 92 ? -3.435 -7.535 -3.546 1.00 94.00 92 VAL A N 1
ATOM 700 C CA . VAL A 1 92 ? -3.959 -7.629 -4.921 1.00 94.00 92 VAL A CA 1
ATOM 701 C C . VAL A 1 92 ? -3.438 -6.477 -5.787 1.00 94.00 92 VAL A C 1
ATOM 703 O O . VAL A 1 92 ? -3.018 -6.702 -6.921 1.00 94.00 92 VAL A O 1
ATOM 706 N N . LEU A 1 93 ? -3.396 -5.255 -5.249 1.00 93.75 93 LEU A N 1
ATOM 707 C CA . LEU A 1 93 ? -2.843 -4.080 -5.936 1.00 93.75 93 LEU A CA 1
ATOM 708 C C . LEU A 1 93 ? -1.311 -4.116 -6.079 1.00 93.75 93 LEU A C 1
ATOM 710 O O . LEU A 1 93 ? -0.746 -3.356 -6.857 1.00 93.75 93 LEU A O 1
ATOM 714 N N . PHE A 1 94 ? -0.611 -5.009 -5.385 1.00 94.31 94 PHE A N 1
ATOM 715 C CA . PHE A 1 94 ? 0.819 -5.209 -5.601 1.00 94.31 94 PHE A CA 1
ATOM 716 C C . PHE A 1 94 ? 1.101 -6.010 -6.884 1.00 94.31 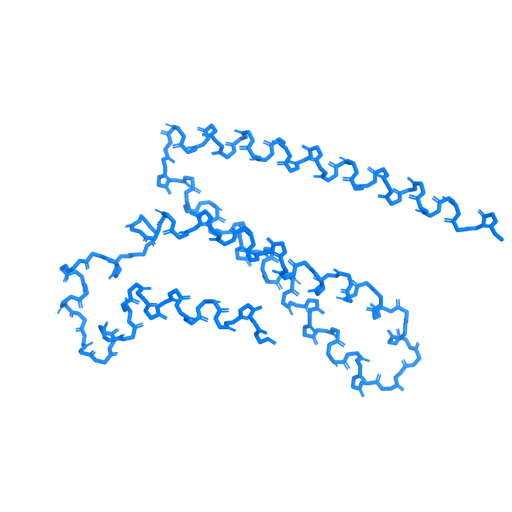94 PHE A C 1
ATOM 718 O O . PHE A 1 94 ? 2.145 -5.825 -7.506 1.00 94.31 94 PHE A O 1
ATOM 725 N N . VAL A 1 95 ? 0.165 -6.860 -7.329 1.00 93.31 95 VAL A N 1
ATOM 726 C CA . VAL A 1 95 ? 0.353 -7.753 -8.489 1.00 93.31 95 VAL A CA 1
ATOM 727 C C . VAL A 1 95 ? 0.722 -6.995 -9.775 1.00 93.31 95 VAL A C 1
ATOM 729 O O . VAL A 1 95 ? 1.706 -7.383 -10.405 1.00 93.31 95 VAL A O 1
ATOM 732 N N . PRO A 1 96 ? 0.042 -5.896 -10.167 1.00 91.38 96 PRO A N 1
ATOM 733 C CA . PRO A 1 96 ? 0.450 -5.107 -11.330 1.00 91.38 96 PRO A CA 1
ATOM 734 C C . PRO A 1 96 ? 1.897 -4.601 -11.252 1.00 91.38 96 PRO A C 1
ATOM 736 O O . PRO A 1 96 ? 2.590 -4.569 -12.267 1.00 91.38 96 PRO A O 1
ATOM 739 N N . LEU A 1 97 ? 2.381 -4.256 -10.052 1.00 92.75 97 LEU A N 1
ATOM 740 C CA . LEU A 1 97 ? 3.728 -3.724 -9.837 1.00 92.75 97 LEU A CA 1
ATOM 741 C C . LEU A 1 97 ? 4.824 -4.738 -10.199 1.00 92.75 97 LEU A C 1
ATOM 743 O O . LEU A 1 97 ? 5.895 -4.345 -10.660 1.00 92.75 97 LEU A O 1
ATOM 747 N N . VAL A 1 98 ? 4.545 -6.037 -10.035 1.00 93.12 98 VAL A N 1
ATOM 748 C CA . VAL A 1 98 ? 5.479 -7.129 -10.359 1.00 93.12 98 VAL A CA 1
ATOM 749 C C . VAL A 1 98 ? 5.832 -7.137 -11.849 1.00 93.12 98 VAL A C 1
ATOM 751 O O . VAL A 1 98 ? 6.981 -7.380 -12.210 1.00 93.12 98 VAL A O 1
ATOM 754 N N . PHE A 1 99 ? 4.883 -6.792 -12.721 1.00 91.56 99 PHE A N 1
ATOM 755 C CA . PHE A 1 99 ? 5.129 -6.696 -14.164 1.00 91.56 99 PHE A CA 1
ATOM 756 C C . PHE A 1 99 ? 5.933 -5.444 -14.550 1.00 91.56 99 PHE A C 1
ATOM 758 O O . PHE A 1 99 ? 6.576 -5.422 -15.596 1.00 91.56 99 PHE A O 1
ATOM 765 N N . GLY A 1 100 ? 5.921 -4.410 -13.704 1.00 90.88 100 GLY A N 1
ATOM 766 C CA . GLY A 1 100 ? 6.613 -3.138 -13.922 1.00 90.88 100 GLY A CA 1
ATOM 767 C C . GLY A 1 100 ? 7.999 -3.037 -13.286 1.00 90.88 100 GLY A C 1
ATOM 768 O O . GLY A 1 100 ? 8.618 -1.978 -13.383 1.00 90.88 100 GLY A O 1
ATOM 769 N N . LEU A 1 101 ? 8.508 -4.095 -12.637 1.00 92.00 101 LEU A N 1
ATOM 770 C CA . LEU A 1 101 ? 9.772 -4.037 -11.885 1.00 92.00 101 LEU A CA 1
ATOM 771 C C . LEU A 1 101 ? 10.939 -3.534 -12.740 1.00 92.00 101 LEU A C 1
ATOM 773 O O . LEU A 1 101 ? 11.693 -2.680 -12.283 1.00 92.00 101 LEU A O 1
ATOM 777 N N . GLY A 1 102 ? 11.023 -4.001 -13.990 1.00 90.44 102 GLY A N 1
ATOM 778 C CA . GLY A 1 102 ? 12.061 -3.612 -14.948 1.00 90.44 102 GLY A CA 1
ATOM 779 C C . GLY A 1 102 ? 12.095 -2.120 -15.290 1.00 90.44 102 GLY A C 1
ATOM 780 O O . GLY A 1 102 ? 13.145 -1.584 -15.629 1.00 90.44 102 GLY A O 1
ATOM 781 N N . LEU A 1 103 ? 10.941 -1.456 -15.201 1.00 90.44 103 LEU A N 1
ATOM 782 C CA . LEU A 1 103 ? 10.761 -0.039 -15.528 1.00 90.44 103 LEU A CA 1
ATOM 783 C C . LEU A 1 103 ? 10.908 0.859 -14.292 1.00 90.44 103 LEU A C 1
ATOM 785 O O . LEU A 1 103 ? 11.222 2.041 -14.405 1.00 90.44 103 LEU A O 1
ATOM 789 N N . LEU A 1 104 ? 10.645 0.303 -13.109 1.00 90.50 104 LEU A N 1
ATOM 790 C CA . LEU A 1 104 ? 10.645 1.028 -11.841 1.00 90.50 104 LEU A CA 1
ATOM 791 C C . LEU A 1 104 ? 12.007 1.030 -11.156 1.00 90.50 104 LEU A C 1
ATOM 793 O O . LEU A 1 104 ? 12.379 2.016 -10.519 1.00 90.50 104 LEU A O 1
ATOM 797 N N . TYR A 1 105 ? 12.730 -0.083 -11.244 1.00 91.19 105 TYR A N 1
ATOM 798 C CA . TYR A 1 105 ? 13.881 -0.344 -10.398 1.00 91.19 105 TYR A CA 1
ATOM 799 C C . TYR A 1 105 ? 15.146 -0.563 -11.230 1.00 91.19 105 TYR A C 1
ATOM 801 O O . TYR A 1 105 ? 15.300 -1.618 -11.831 1.00 91.19 105 TYR A O 1
ATOM 809 N N . PRO A 1 106 ? 16.123 0.361 -11.205 1.00 90.31 106 PRO A N 1
ATOM 810 C CA . PRO A 1 106 ? 17.332 0.237 -12.025 1.00 90.31 106 PRO A CA 1
ATOM 811 C C . PRO A 1 106 ? 18.148 -1.040 -11.771 1.00 90.31 106 PRO A C 1
ATOM 813 O O . PRO A 1 106 ? 18.828 -1.529 -12.668 1.00 90.31 106 PRO A O 1
ATOM 816 N N . TRP A 1 107 ? 18.073 -1.600 -10.557 1.00 90.25 107 TRP A N 1
ATOM 817 C CA . TRP A 1 107 ? 18.798 -2.813 -10.163 1.00 90.25 107 TRP A CA 1
ATOM 818 C C . TRP A 1 107 ? 18.294 -4.094 -10.840 1.00 90.25 107 TRP A C 1
ATOM 820 O O . TRP A 1 107 ? 18.952 -5.123 -10.732 1.00 90.25 107 TRP A O 1
ATOM 830 N N . THR A 1 108 ? 17.161 -4.061 -11.547 1.00 90.44 108 THR A N 1
ATOM 831 C CA . THR A 1 108 ? 16.703 -5.207 -12.350 1.00 90.44 108 THR A CA 1
ATOM 832 C C . THR A 1 108 ? 17.513 -5.379 -13.632 1.00 90.44 108 THR A C 1
ATOM 834 O O . THR A 1 108 ? 17.456 -6.439 -14.249 1.00 90.44 108 THR A O 1
ATOM 837 N N . ASN A 1 109 ? 18.245 -4.347 -14.062 1.00 90.69 109 ASN A N 1
ATOM 838 C CA . ASN A 1 109 ? 19.169 -4.449 -15.181 1.00 90.69 109 ASN A CA 1
ATOM 839 C C . ASN A 1 109 ? 20.424 -5.223 -14.739 1.00 90.69 109 ASN A C 1
ATOM 841 O O . ASN A 1 109 ? 21.048 -4.880 -13.733 1.00 90.69 109 ASN A O 1
ATOM 845 N N . ALA A 1 110 ? 20.803 -6.251 -15.503 1.00 88.38 110 ALA A N 1
ATOM 846 C CA . ALA A 1 110 ? 21.945 -7.111 -15.197 1.00 88.38 110 ALA A CA 1
ATOM 847 C C . ALA A 1 110 ? 23.280 -6.347 -15.114 1.00 88.38 110 ALA A C 1
ATOM 849 O O . ALA A 1 110 ? 24.101 -6.652 -14.249 1.00 88.38 110 ALA A O 1
ATOM 850 N N . GLU A 1 111 ? 23.484 -5.326 -15.952 1.00 90.00 111 GLU A N 1
ATOM 851 C CA . GLU A 1 111 ? 24.683 -4.481 -15.916 1.00 90.00 111 GLU A CA 1
ATOM 852 C C . GLU A 1 111 ? 24.753 -3.710 -14.595 1.00 90.00 111 GLU A C 1
ATOM 854 O O . GLU A 1 111 ? 25.758 -3.770 -13.885 1.00 90.00 111 GLU A O 1
ATOM 859 N N . VAL A 1 112 ? 23.646 -3.071 -14.202 1.00 89.38 112 VAL A N 1
ATOM 860 C CA . VAL A 1 112 ? 23.553 -2.336 -12.933 1.00 89.38 112 VAL A CA 1
ATOM 861 C C . VAL A 1 112 ? 23.740 -3.284 -11.751 1.00 89.38 112 VAL A C 1
ATOM 863 O O . VAL A 1 112 ? 24.503 -2.973 -10.839 1.00 89.38 112 VAL A O 1
ATOM 866 N N . LEU A 1 113 ? 23.109 -4.458 -11.770 1.00 89.06 113 LEU A N 1
ATOM 867 C CA . LEU A 1 113 ? 23.223 -5.446 -10.699 1.00 89.06 113 LEU A CA 1
ATOM 868 C C . LEU A 1 113 ? 24.663 -5.950 -10.524 1.00 89.06 113 LEU A C 1
ATOM 870 O O . LEU A 1 113 ? 25.133 -6.057 -9.393 1.00 89.06 113 LEU A O 1
ATOM 874 N N . SER A 1 114 ? 25.374 -6.205 -11.626 1.00 87.94 114 SER A N 1
ATOM 875 C CA . SER A 1 114 ? 26.772 -6.663 -11.614 1.00 87.94 114 SER A CA 1
ATOM 876 C C . SER A 1 114 ? 27.759 -5.603 -11.116 1.00 87.94 114 SER A C 1
ATOM 878 O O . SER A 1 114 ? 28.811 -5.942 -10.578 1.00 87.94 114 SER A O 1
ATOM 880 N N . SER A 1 115 ? 27.401 -4.321 -11.242 1.00 91.94 115 SER A N 1
ATOM 881 C CA . SER A 1 115 ? 28.198 -3.203 -10.726 1.00 91.94 115 SER A CA 1
ATOM 882 C C . SER A 1 115 ? 28.079 -3.017 -9.207 1.00 91.94 115 SER A C 1
ATOM 884 O O . SER A 1 115 ? 28.886 -2.309 -8.599 1.00 91.94 115 SER A O 1
ATOM 886 N N . LEU A 1 116 ? 27.073 -3.631 -8.572 1.00 90.06 116 LEU A N 1
ATOM 887 C CA . LEU A 1 116 ? 26.856 -3.515 -7.134 1.00 90.06 116 LEU A CA 1
ATOM 888 C C . LEU A 1 116 ? 27.821 -4.419 -6.348 1.00 90.06 116 LEU A C 1
ATOM 890 O O . LEU A 1 116 ? 28.159 -5.516 -6.791 1.00 90.06 116 LEU A O 1
ATOM 894 N N . PRO A 1 117 ? 28.206 -4.025 -5.118 1.00 93.38 117 PRO A N 1
ATOM 895 C CA . PRO A 1 117 ? 28.913 -4.914 -4.202 1.00 93.38 117 PRO A CA 1
ATOM 896 C C . PRO A 1 117 ? 28.162 -6.240 -4.016 1.00 93.38 117 PRO A C 1
ATOM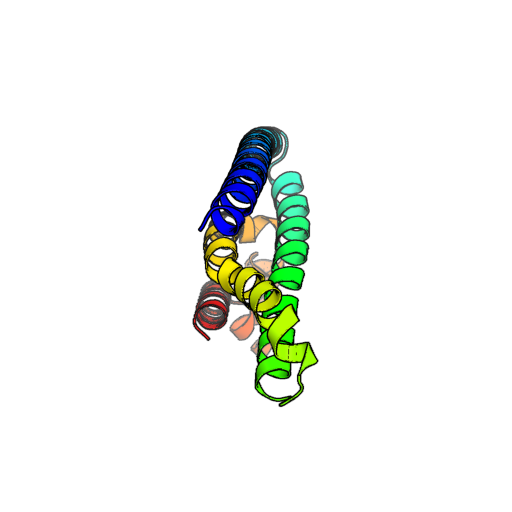 898 O O . PRO A 1 117 ? 26.936 -6.234 -3.888 1.00 93.38 117 PRO A O 1
ATOM 901 N N . ALA A 1 118 ? 28.887 -7.358 -3.914 1.00 88.75 118 ALA A N 1
ATOM 902 C CA . ALA A 1 118 ? 28.307 -8.707 -3.873 1.00 88.75 118 ALA A CA 1
ATOM 903 C C . ALA A 1 118 ? 27.198 -8.888 -2.813 1.00 88.75 118 ALA A C 1
ATOM 905 O O . ALA A 1 118 ? 26.186 -9.540 -3.071 1.00 88.75 118 ALA A O 1
ATOM 906 N N . SER A 1 119 ? 27.339 -8.257 -1.640 1.00 87.88 119 SER A N 1
ATOM 907 C CA . SER A 1 119 ? 26.318 -8.277 -0.582 1.00 87.88 119 SER A CA 1
ATOM 908 C C . SER A 1 119 ? 24.998 -7.628 -1.014 1.00 87.88 119 SER A C 1
ATOM 910 O O . SER A 1 119 ? 23.922 -8.147 -0.718 1.00 87.88 119 SER A O 1
ATOM 912 N N . LYS A 1 120 ? 25.067 -6.513 -1.750 1.00 86.94 120 LYS A N 1
ATOM 913 C CA . LYS A 1 120 ? 23.895 -5.826 -2.302 1.00 86.94 120 LYS A CA 1
ATOM 914 C C . LYS A 1 120 ? 23.326 -6.583 -3.496 1.00 86.94 120 LYS A C 1
ATOM 916 O O . LYS A 1 120 ? 22.111 -6.713 -3.575 1.00 86.94 120 LYS A O 1
ATOM 921 N N . ALA A 1 121 ? 24.170 -7.110 -4.381 1.00 88.25 121 ALA A N 1
ATOM 922 C CA . ALA A 1 121 ? 23.720 -7.869 -5.548 1.00 88.25 121 ALA A CA 1
ATOM 923 C C . ALA A 1 121 ? 22.896 -9.108 -5.143 1.00 88.25 121 ALA A C 1
ATOM 925 O O . ALA A 1 121 ? 21.822 -9.344 -5.695 1.00 88.25 121 ALA A O 1
ATOM 926 N N . SER A 1 122 ? 23.334 -9.821 -4.099 1.00 87.88 122 SER A N 1
ATOM 927 C CA . SER A 1 122 ? 22.572 -10.930 -3.507 1.00 87.88 122 SER A CA 1
ATOM 928 C C . SER A 1 122 ? 21.236 -10.460 -2.910 1.00 87.88 122 SER A C 1
ATOM 930 O O . SER A 1 122 ? 20.193 -11.079 -3.116 1.00 87.88 122 SER A O 1
ATOM 932 N N . PHE A 1 123 ? 21.221 -9.302 -2.238 1.00 88.50 123 PHE A N 1
ATOM 933 C CA . PHE A 1 123 ? 19.998 -8.752 -1.651 1.00 88.50 123 PHE A CA 1
ATOM 934 C C . PHE A 1 123 ? 19.006 -8.190 -2.686 1.00 88.50 123 PHE A C 1
ATOM 936 O O . PHE A 1 123 ? 17.807 -8.172 -2.418 1.00 88.50 123 PHE A O 1
ATOM 943 N N . PHE A 1 124 ? 19.454 -7.705 -3.845 1.00 89.56 124 PHE A N 1
ATOM 944 C CA . PHE A 1 124 ? 18.606 -7.066 -4.867 1.00 89.56 124 PHE A CA 1
ATOM 945 C C . PHE A 1 124 ? 18.210 -7.998 -6.018 1.00 89.56 124 PHE A C 1
ATOM 947 O O . PHE A 1 124 ? 17.755 -7.541 -7.058 1.00 89.56 124 PHE A O 1
ATOM 954 N N . THR A 1 125 ? 18.319 -9.315 -5.849 1.00 91.06 125 THR A N 1
ATOM 955 C CA . THR A 1 125 ? 17.765 -10.244 -6.842 1.00 91.06 125 THR A CA 1
ATOM 956 C C . THR A 1 125 ? 16.231 -10.165 -6.861 1.00 91.06 125 THR A C 1
ATOM 958 O O . THR A 1 125 ? 15.595 -10.071 -5.806 1.00 91.06 125 THR A O 1
ATOM 961 N N . VAL A 1 126 ? 15.630 -10.224 -8.058 1.00 91.62 126 VAL A N 1
ATOM 962 C CA . VAL A 1 126 ? 14.167 -10.146 -8.261 1.00 91.62 126 VAL A CA 1
ATOM 963 C C . VAL A 1 126 ? 13.432 -11.211 -7.443 1.00 91.62 126 VAL A C 1
ATOM 965 O O . VAL A 1 126 ? 12.456 -10.901 -6.765 1.00 91.62 126 VAL A O 1
ATOM 968 N N . GLU A 1 127 ? 13.938 -12.444 -7.437 1.00 92.12 127 GLU A N 1
ATOM 969 C CA . GLU A 1 127 ? 13.365 -13.562 -6.677 1.00 92.12 127 GLU A CA 1
ATOM 970 C C . GLU A 1 127 ? 13.316 -13.265 -5.174 1.00 92.12 127 GLU A C 1
ATOM 972 O O . GLU A 1 127 ? 12.271 -13.402 -4.537 1.00 92.12 127 GLU A O 1
ATOM 977 N N . LEU A 1 128 ? 14.426 -12.775 -4.611 1.00 93.06 128 LEU A N 1
ATOM 978 C CA . LEU A 1 128 ? 14.503 -12.435 -3.194 1.00 93.06 128 LEU A CA 1
ATOM 979 C C . LEU A 1 128 ? 13.626 -11.222 -2.859 1.00 93.06 128 LEU A C 1
ATOM 981 O O . LEU A 1 128 ? 13.041 -11.156 -1.779 1.00 93.06 128 LEU A O 1
ATOM 985 N N . PHE A 1 129 ? 13.520 -10.239 -3.758 1.00 93.56 129 PHE A N 1
ATOM 986 C CA . PHE A 1 129 ? 12.583 -9.119 -3.617 1.00 93.56 129 PHE A CA 1
ATOM 987 C C . PHE A 1 129 ? 11.142 -9.608 -3.517 1.00 93.56 129 PHE A C 1
ATOM 989 O O . PHE A 1 129 ? 10.490 -9.313 -2.519 1.00 93.56 129 PHE A O 1
ATOM 996 N N . LEU A 1 130 ? 10.694 -10.429 -4.464 1.00 93.69 130 LEU A N 1
ATOM 997 C CA . LEU A 1 130 ? 9.338 -10.975 -4.462 1.00 93.69 130 LEU A CA 1
ATOM 998 C C . LEU A 1 130 ? 9.065 -11.850 -3.238 1.00 93.69 130 LEU A C 1
ATOM 1000 O O . LEU A 1 130 ? 8.004 -11.719 -2.630 1.00 93.69 130 LEU A O 1
ATOM 1004 N N . LEU A 1 131 ? 10.029 -12.679 -2.829 1.00 95.00 131 LEU A N 1
ATOM 1005 C CA . LEU A 1 131 ? 9.908 -13.509 -1.632 1.00 95.00 131 LEU A CA 1
ATOM 1006 C C . LEU A 1 131 ? 9.701 -12.661 -0.371 1.00 95.00 131 LEU A C 1
ATOM 1008 O O . LEU A 1 131 ? 8.794 -12.935 0.412 1.00 95.00 131 LEU A O 1
ATOM 1012 N N . ARG A 1 132 ? 10.515 -11.616 -0.175 1.00 94.31 132 ARG A N 1
ATOM 1013 C CA . ARG A 1 132 ? 10.381 -10.710 0.979 1.00 94.31 132 ARG A CA 1
ATOM 1014 C C . ARG A 1 132 ? 9.068 -9.945 0.935 1.00 94.31 132 ARG A C 1
ATOM 1016 O O . ARG A 1 132 ? 8.396 -9.866 1.954 1.00 94.31 132 ARG A O 1
ATOM 1023 N N . SER A 1 133 ? 8.687 -9.422 -0.231 1.00 93.25 133 SER A N 1
ATOM 1024 C CA . SER A 1 133 ? 7.405 -8.738 -0.409 1.00 93.25 133 SER A CA 1
ATOM 1025 C C . SER A 1 133 ? 6.237 -9.649 -0.042 1.00 93.25 133 SER A C 1
ATOM 1027 O O . SER A 1 133 ? 5.380 -9.236 0.731 1.00 93.25 133 SER A O 1
ATOM 1029 N N . ALA A 1 134 ? 6.225 -10.895 -0.524 1.00 92.81 134 ALA A N 1
ATOM 1030 C CA . ALA A 1 134 ? 5.201 -11.872 -0.167 1.00 92.81 134 ALA A CA 1
ATOM 1031 C C . ALA A 1 134 ? 5.198 -12.164 1.341 1.00 92.81 134 ALA A C 1
ATOM 1033 O O . ALA A 1 134 ? 4.138 -12.155 1.960 1.00 92.81 134 ALA A O 1
ATOM 1034 N N . LEU A 1 135 ? 6.377 -12.348 1.944 1.00 95.75 135 LEU A N 1
ATOM 1035 C CA . LEU A 1 135 ? 6.512 -12.568 3.384 1.00 95.75 135 LEU A CA 1
ATOM 1036 C C . LEU A 1 135 ? 5.951 -11.392 4.197 1.00 95.75 135 LEU A C 1
ATOM 1038 O O . LEU A 1 135 ? 5.242 -11.625 5.170 1.00 95.75 135 LEU A O 1
ATOM 1042 N N . TYR A 1 136 ? 6.181 -10.145 3.779 1.00 93.38 136 TYR A N 1
ATOM 1043 C CA . TYR A 1 136 ? 5.642 -8.962 4.461 1.00 93.38 136 TYR A CA 1
ATOM 1044 C C . TYR A 1 136 ? 4.117 -8.853 4.421 1.00 93.38 136 TYR A C 1
ATOM 1046 O O . TYR A 1 136 ? 3.549 -8.217 5.297 1.00 93.38 136 TYR A O 1
ATOM 1054 N N . PHE A 1 137 ? 3.448 -9.438 3.426 1.00 92.12 137 PHE A N 1
ATOM 1055 C CA . PHE A 1 137 ? 1.982 -9.464 3.381 1.00 92.12 137 PHE A CA 1
ATOM 1056 C C . PHE A 1 137 ? 1.367 -10.604 4.203 1.00 92.12 137 PHE A C 1
ATOM 1058 O O . PHE A 1 137 ? 0.164 -10.582 4.458 1.00 92.12 137 PHE A O 1
ATOM 1065 N N . VAL A 1 138 ? 2.167 -11.607 4.573 1.00 91.25 138 VAL A N 1
ATOM 1066 C CA . VAL A 1 138 ? 1.726 -12.761 5.370 1.00 91.25 138 VAL A CA 1
ATOM 1067 C C . VAL A 1 138 ? 1.864 -12.503 6.873 1.00 91.25 138 VAL A C 1
ATOM 1069 O O . VAL A 1 138 ? 1.056 -13.024 7.641 1.00 91.25 138 VAL A O 1
ATOM 1072 N N . VAL A 1 139 ? 2.883 -11.738 7.279 1.00 89.75 139 VAL A N 1
ATOM 1073 C CA . VAL A 1 139 ? 3.151 -11.342 8.676 1.00 89.75 139 VAL A CA 1
ATOM 1074 C C . VAL A 1 139 ? 2.205 -10.231 9.119 1.00 89.75 139 VAL A C 1
ATOM 1076 O O . VAL A 1 139 ? 1.644 -10.364 10.229 1.00 89.75 139 VAL A O 1
#

Sequence (139 aa):
MHQVEWISAQLNRIQLGALVVAAVGIVLGIVGAVLNIEHFFRGYLIGFLYWMGVTLGCLGLFMVMNLINGAFSFAIQRLFAAGARTVIVMLVLFVPLVFGLGLLYPWTNAEVLSSLPASKASFFTVELFLLRSALYFVV

Secondary structure (DSSP, 8-state):
-HHHHHHHHHHHHHHHHHHHHHHHHHHHHHHHHHH-HHHHHHHHHHHHHHHHHHHHHHHHHHHHHHHS--TTHHHHHHHHHHHHTTHHHHHHHHHHHHHTHHHH-GGGSHHHHHHS-HHHHHHT-HHHHHHHHHHHHH-

Radius of gyration: 19.75 Å; chains: 1; bounding box: 63×21×52 Å